Protein AF-A0A6N4WAT4-F1 (afdb_monomer)

Secondary structure (DSSP, 8-state):
---------------------------------HHHHH----HHHHHHHHHHH-HHHHHHHHT-HHHHHHHHHHHHS-HHHHHHHHHHHHHH-HHHHHHHHHHHTSHHHHHHHHHHHHHHHHGGG-

Radius of gyration: 20.4 Å; Cα contacts (8 Å, |Δi|>4): 75; chains: 1; bounding box: 34×32×77 Å

Organism: NCBI:txid1431246

Mean predicted aligned error: 11.69 Å

InterPro domains:
  IPR032407 Haemophore, haem-binding [TIGR04529] (41-126)

Foldseek 3Di:
DDDDDDDDDDDPDDCPDDDDPPPPDPDLDQQDCVLVLPFLFALVLLLVLCCVLPVPVSVVCVVPVVSSVVSNVLNVDDSVVNVVVVVVVCVVCVVVVVVRSVCSPDPVNVSVSVSSVSSSVCSVVD

Sequence (126 aa):
MPRRTTMTAGITLIALGFCSATQPGIASAQPDLSPLINTTCSYQQVIAALNVQAPDLAAELSQYPPAQAKLQRFLASPIQTRQQMVQQALTTHPQWQNTIDQKAGTPEGQQAQAVLLAVAKTCGSY

Solvent-accessible surface area (backbone atoms only — not comparable to full-atom values): 7566 Å² total; per-residue (Å²): 138,86,86,85,79,88,79,90,78,89,74,92,68,83,78,73,85,74,78,80,81,75,72,77,70,90,63,88,50,70,73,80,55,60,51,71,45,68,46,86,48,51,54,68,19,42,51,56,28,30,46,71,70,39,45,68,59,40,52,55,46,67,76,33,62,72,56,48,54,50,50,42,54,45,54,72,40,57,54,72,55,30,51,49,52,51,54,48,49,45,67,76,36,55,68,53,51,56,53,43,61,67,28,36,77,34,73,68,35,49,48,52,46,50,41,47,50,48,24,51,70,46,10,83,82,96

pLDDT: mean 79.23, std 17.09, range [40.31, 96.56]

Nearest PDB structures (foldseek):
  5t3t-assembly1_A  TM=4.516E-01  e=8.403E+00  Ebola virus - Mayinga, Zaire, 1976

Structure (mmCIF, N/CA/C/O backbone):
data_AF-A0A6N4WAT4-F1
#
_entry.id   AF-A0A6N4WAT4-F1
#
loop_
_atom_site.group_PDB
_atom_site.id
_atom_site.type_symbol
_atom_site.label_atom_id
_atom_site.label_alt_id
_atom_site.label_comp_id
_atom_site.label_asym_id
_atom_site.label_entity_id
_atom_site.label_seq_id
_atom_site.pdbx_PDB_ins_code
_atom_site.Cartn_x
_atom_site.Cartn_y
_atom_site.Cartn_z
_atom_site.occupancy
_atom_site.B_iso_or_equiv
_atom_site.auth_seq_id
_atom_site.auth_comp_id
_atom_site.auth_asym_id
_atom_site.auth_atom_id
_atom_site.pdbx_PDB_model_num
ATOM 1 N N . MET A 1 1 ? -11.332 15.244 -64.459 1.00 42.28 1 MET A N 1
ATOM 2 C CA . MET A 1 1 ? -12.189 14.049 -64.279 1.00 42.28 1 MET A CA 1
ATOM 3 C C . MET A 1 1 ? -12.085 13.580 -62.828 1.00 42.28 1 MET A C 1
ATOM 5 O O . MET A 1 1 ? -11.018 13.107 -62.460 1.00 42.28 1 MET A O 1
ATOM 9 N N . PRO A 1 2 ? -13.113 13.757 -61.980 1.00 44.28 2 PRO A N 1
ATOM 10 C CA . PRO A 1 2 ? -13.094 13.275 -60.600 1.00 44.28 2 PRO A CA 1
ATOM 11 C C . PRO A 1 2 ? -13.670 11.852 -60.521 1.00 44.28 2 PRO A C 1
ATOM 13 O O . PRO A 1 2 ? -14.800 11.621 -60.948 1.00 44.28 2 PRO A O 1
ATOM 16 N N . ARG A 1 3 ? -12.926 10.895 -59.955 1.00 55.56 3 ARG A N 1
ATOM 17 C CA . ARG A 1 3 ? -13.464 9.568 -59.624 1.00 55.56 3 ARG A CA 1
ATOM 18 C C . ARG A 1 3 ? -13.860 9.561 -58.150 1.00 55.56 3 ARG A C 1
ATOM 20 O O . ARG A 1 3 ? -13.022 9.456 -57.262 1.00 55.56 3 ARG A O 1
ATOM 27 N N . ARG A 1 4 ? -15.158 9.753 -57.919 1.00 61.16 4 ARG A N 1
ATOM 28 C CA . ARG A 1 4 ? -15.818 9.535 -56.631 1.00 61.16 4 ARG A CA 1
ATOM 29 C C . ARG A 1 4 ? -15.864 8.032 -56.375 1.00 61.16 4 ARG A C 1
ATOM 31 O O . ARG A 1 4 ? -16.414 7.305 -57.197 1.00 61.16 4 ARG A O 1
ATOM 38 N N . THR A 1 5 ? -15.354 7.593 -55.233 1.00 59.16 5 THR A N 1
ATOM 39 C CA . THR A 1 5 ? -15.674 6.265 -54.702 1.00 59.16 5 THR A CA 1
ATOM 40 C C . THR A 1 5 ? -15.961 6.414 -53.218 1.00 59.16 5 THR A C 1
ATOM 42 O O . THR A 1 5 ? -15.066 6.469 -52.384 1.00 59.16 5 THR A O 1
ATOM 45 N N . THR A 1 6 ? -17.243 6.579 -52.919 1.00 56.28 6 THR A N 1
ATOM 46 C CA . THR A 1 6 ? -17.849 6.376 -51.606 1.00 56.28 6 THR A CA 1
ATOM 47 C C . THR A 1 6 ? -17.801 4.894 -51.268 1.00 56.28 6 THR A C 1
ATOM 49 O O . THR A 1 6 ? -18.353 4.088 -52.015 1.00 56.28 6 THR A O 1
ATOM 52 N N . MET A 1 7 ? -17.207 4.542 -50.130 1.00 53.31 7 MET A N 1
ATOM 53 C CA . MET A 1 7 ? -17.516 3.285 -49.456 1.00 53.31 7 MET A CA 1
ATOM 54 C C . MET A 1 7 ? -17.725 3.575 -47.973 1.00 53.31 7 MET A C 1
ATOM 56 O O . MET A 1 7 ? -16.800 3.786 -47.196 1.00 53.31 7 MET A O 1
ATOM 60 N N . THR A 1 8 ? -19.001 3.684 -47.639 1.00 51.47 8 THR A N 1
ATOM 61 C CA . THR A 1 8 ? -19.576 3.770 -46.306 1.00 51.47 8 THR A CA 1
ATOM 62 C C . THR A 1 8 ? -19.321 2.445 -45.587 1.00 51.47 8 THR A C 1
ATOM 64 O O . THR A 1 8 ? -19.853 1.416 -45.995 1.00 51.47 8 THR A O 1
ATOM 67 N N . ALA A 1 9 ? -18.532 2.465 -44.515 1.00 49.44 9 ALA A N 1
ATOM 68 C CA . ALA A 1 9 ? -18.481 1.386 -43.536 1.00 49.44 9 ALA A CA 1
ATOM 69 C C . ALA A 1 9 ? -19.089 1.921 -42.239 1.00 49.44 9 ALA A C 1
ATOM 71 O O . ALA A 1 9 ? -18.503 2.755 -41.551 1.00 49.44 9 ALA A O 1
ATOM 72 N N . GLY A 1 10 ? -20.319 1.490 -41.966 1.00 53.09 10 GLY A N 1
ATOM 73 C CA . GLY A 1 10 ? -20.981 1.730 -40.697 1.00 53.09 10 GLY A CA 1
ATOM 74 C C . GLY A 1 10 ? -20.309 0.914 -39.603 1.00 53.09 10 GLY A C 1
ATOM 75 O O . GLY A 1 10 ? -20.211 -0.304 -39.711 1.00 53.09 10 GLY A O 1
ATOM 76 N N . ILE A 1 11 ? -19.882 1.596 -38.546 1.00 54.91 11 ILE A N 1
ATOM 77 C CA . ILE A 1 11 ? -19.650 1.006 -37.233 1.00 54.91 11 ILE A CA 1
ATOM 78 C C . ILE A 1 11 ? -20.243 1.989 -36.226 1.00 54.91 11 ILE A C 1
ATOM 80 O O . ILE A 1 11 ? -19.644 3.001 -35.869 1.00 54.91 11 ILE A O 1
ATOM 84 N N . THR A 1 12 ? -21.467 1.701 -35.798 1.00 53.19 12 THR A N 1
ATOM 85 C CA . THR A 1 12 ? -22.078 2.272 -34.601 1.00 53.19 12 THR A CA 1
ATOM 86 C C . THR A 1 12 ? -21.342 1.688 -33.397 1.00 53.19 12 THR A C 1
ATOM 88 O O . THR A 1 12 ? -21.738 0.666 -32.844 1.00 53.19 12 THR A O 1
ATOM 91 N N . LEU A 1 13 ? -20.232 2.313 -33.005 1.00 52.56 13 LEU A N 1
ATOM 92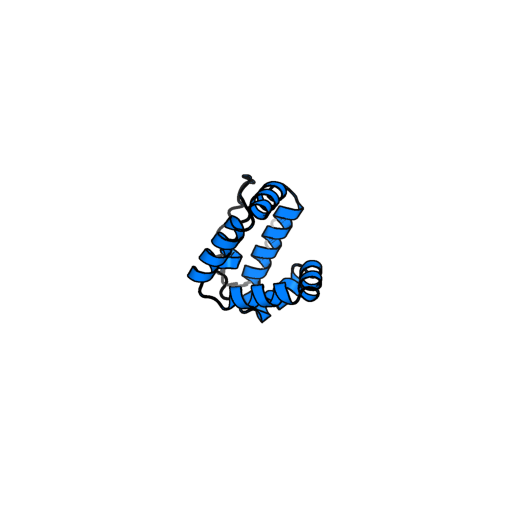 C CA . LEU A 1 13 ? -19.683 2.134 -31.668 1.00 52.56 13 LEU A CA 1
ATOM 93 C C . LEU A 1 13 ? -20.256 3.236 -30.791 1.00 52.56 13 LEU A C 1
ATOM 95 O O . LEU A 1 13 ? -20.053 4.426 -31.022 1.00 52.56 13 LEU A O 1
ATOM 99 N N . ILE A 1 14 ? -21.024 2.794 -29.805 1.00 53.31 14 ILE A N 1
ATOM 100 C CA . ILE A 1 14 ? -21.527 3.578 -28.689 1.00 53.31 14 ILE A CA 1
ATOM 101 C C . ILE A 1 14 ? -20.317 4.284 -28.062 1.00 53.31 14 ILE A C 1
ATOM 103 O O . ILE A 1 14 ? -19.513 3.660 -27.373 1.00 53.31 14 ILE A O 1
ATOM 107 N N . ALA A 1 15 ? -20.166 5.579 -28.335 1.00 47.97 15 ALA A N 1
ATOM 108 C CA . ALA A 1 15 ? -19.198 6.429 -27.662 1.00 47.97 15 ALA A CA 1
ATOM 109 C C . ALA A 1 15 ? -19.707 6.681 -26.237 1.00 47.97 15 ALA A C 1
ATOM 111 O O . ALA A 1 15 ? -20.331 7.699 -25.946 1.00 47.97 15 ALA A O 1
ATOM 112 N N . LEU A 1 16 ? -19.493 5.705 -25.352 1.00 49.81 16 LEU A N 1
ATOM 113 C CA . LEU A 1 16 ? -19.542 5.940 -23.916 1.00 49.81 16 LEU A CA 1
ATOM 114 C C . LEU A 1 16 ? -18.474 6.985 -23.610 1.00 49.81 16 LEU A C 1
ATOM 116 O O . LEU A 1 16 ? -17.287 6.774 -23.866 1.00 49.81 16 LEU A O 1
ATOM 120 N N . GLY A 1 17 ? -18.934 8.136 -23.125 1.00 54.31 17 GLY A N 1
ATOM 121 C CA . GLY A 1 17 ? -18.080 9.244 -22.753 1.00 54.31 17 GLY A CA 1
ATOM 122 C C . GLY A 1 17 ? -16.971 8.777 -21.822 1.00 54.31 17 GLY A C 1
ATOM 123 O O . GLY A 1 17 ? -17.220 8.136 -20.804 1.00 54.31 17 GLY A O 1
ATOM 124 N N . PHE A 1 18 ? -15.746 9.146 -22.159 1.00 49.31 18 PHE A N 1
ATOM 125 C CA . PHE A 1 18 ? -14.715 9.299 -21.157 1.00 49.31 18 PHE A CA 1
ATOM 126 C C . PHE A 1 18 ? -14.225 10.731 -21.239 1.00 49.31 18 PHE A C 1
ATOM 128 O O . PHE A 1 18 ? -13.659 11.163 -22.243 1.00 49.31 18 PHE A O 1
ATOM 135 N N . CYS A 1 19 ? -14.558 11.461 -20.175 1.00 48.44 19 CYS A N 1
ATOM 136 C CA . CYS A 1 19 ? -14.065 12.783 -19.859 1.00 48.44 19 CYS A CA 1
ATOM 137 C C . CYS A 1 19 ? -12.593 12.911 -20.236 1.00 48.44 19 CYS A C 1
ATOM 139 O O . CYS A 1 19 ? -11.780 12.047 -19.907 1.00 48.44 19 CYS A O 1
ATOM 141 N N . SER A 1 20 ? -12.299 14.027 -20.898 1.00 45.38 20 SER A N 1
ATOM 142 C CA . SER A 1 20 ? -11.027 14.738 -20.867 1.00 45.38 20 SER A CA 1
ATOM 143 C C . SER A 1 20 ? -10.072 14.193 -19.808 1.00 45.38 20 SER A C 1
ATOM 145 O O . SER A 1 20 ? -10.252 14.442 -18.614 1.00 45.38 20 SER A O 1
ATOM 147 N N . ALA A 1 21 ? -9.043 13.478 -20.263 1.00 49.34 21 ALA A N 1
ATOM 148 C CA . ALA A 1 21 ? -7.821 13.327 -19.501 1.00 49.34 21 ALA A CA 1
ATOM 149 C C . ALA A 1 21 ? -7.238 14.735 -19.337 1.00 49.34 21 ALA A C 1
ATOM 151 O O . ALA A 1 21 ? -6.495 15.232 -20.179 1.00 49.34 21 ALA A O 1
ATOM 152 N N . THR A 1 22 ? -7.652 15.425 -18.278 1.00 46.06 22 THR A N 1
ATOM 153 C CA . THR A 1 22 ? -6.887 16.531 -17.728 1.00 46.06 22 THR A CA 1
ATOM 154 C C . THR A 1 22 ? -5.570 15.924 -17.290 1.00 46.06 22 THR A C 1
ATOM 156 O O . THR A 1 22 ? -5.494 15.301 -16.235 1.00 46.06 22 THR A O 1
ATOM 159 N N . GLN A 1 23 ? -4.561 16.037 -18.148 1.00 43.09 23 GLN A N 1
ATOM 160 C CA . GLN A 1 23 ? -3.172 15.846 -17.775 1.00 43.09 23 GLN A CA 1
ATOM 161 C C . GLN A 1 23 ? -2.927 16.794 -16.591 1.00 43.09 23 GLN A C 1
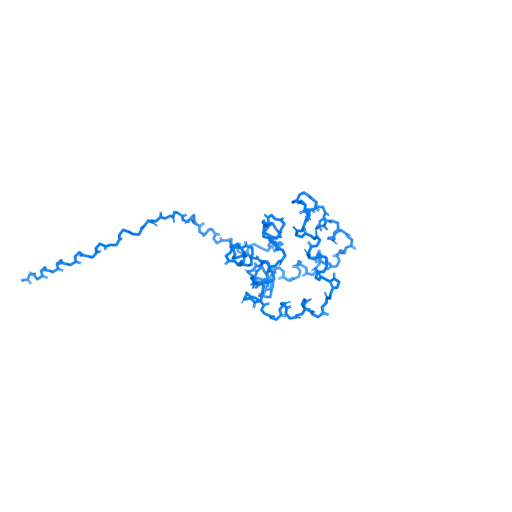ATOM 163 O O . GLN A 1 23 ? -3.016 18.011 -16.792 1.00 43.09 23 GLN A O 1
ATOM 168 N N . PRO A 1 24 ? -2.687 16.318 -15.357 1.00 46.47 24 PRO A N 1
ATOM 169 C CA . PRO A 1 24 ? -2.188 17.221 -14.344 1.00 46.47 24 PRO A CA 1
ATOM 170 C C . PRO A 1 24 ? -0.819 17.676 -14.848 1.00 46.47 24 PRO A C 1
ATOM 172 O O . PRO A 1 24 ? 0.085 16.867 -15.067 1.00 46.47 24 PRO A O 1
ATOM 175 N N . GLY A 1 25 ? -0.695 18.977 -15.117 1.00 40.31 25 GLY A N 1
ATOM 176 C CA . GLY A 1 25 ? 0.613 19.600 -15.225 1.00 40.31 25 GLY A CA 1
ATOM 177 C C . GLY A 1 25 ? 1.413 19.193 -13.993 1.00 40.31 25 GLY A C 1
ATOM 178 O O . GLY A 1 25 ? 0.859 19.128 -12.896 1.00 40.31 25 GLY A O 1
ATOM 179 N N . ILE A 1 26 ? 2.682 18.859 -14.199 1.00 42.72 26 ILE A N 1
ATOM 180 C CA . ILE A 1 26 ? 3.642 18.472 -13.164 1.00 42.72 26 ILE A CA 1
ATOM 181 C C . ILE A 1 26 ? 3.870 19.621 -12.164 1.00 42.72 26 ILE A C 1
ATOM 183 O O . ILE A 1 26 ? 4.907 20.270 -12.145 1.00 42.72 26 ILE A O 1
ATOM 187 N N . ALA A 1 27 ? 2.877 19.921 -11.338 1.00 46.56 27 ALA A N 1
ATOM 188 C CA . ALA A 1 27 ? 3.109 20.533 -10.049 1.00 46.56 27 ALA A CA 1
ATOM 189 C C . ALA A 1 27 ? 3.617 19.410 -9.147 1.00 46.56 27 ALA A C 1
ATOM 191 O O . ALA A 1 27 ? 3.049 18.320 -9.165 1.00 46.56 27 ALA A O 1
ATOM 192 N N . SER A 1 28 ? 4.690 19.655 -8.399 1.00 45.09 28 SER A N 1
ATOM 193 C CA . SER A 1 28 ? 5.206 18.759 -7.363 1.00 45.09 28 SER A CA 1
ATOM 194 C C . SER A 1 28 ? 4.126 18.511 -6.305 1.00 45.09 28 SER A C 1
ATOM 196 O O . SER A 1 28 ? 4.089 19.167 -5.270 1.00 45.09 28 SER A O 1
ATOM 198 N N . ALA A 1 29 ? 3.180 17.630 -6.602 1.00 53.56 29 ALA A N 1
ATOM 199 C CA . ALA A 1 29 ? 2.088 17.262 -5.730 1.00 53.56 29 ALA A CA 1
ATOM 200 C C . ALA A 1 29 ? 2.452 15.928 -5.094 1.00 53.56 29 ALA A C 1
ATOM 202 O O . ALA A 1 29 ? 2.884 14.998 -5.783 1.00 53.56 29 ALA A O 1
ATOM 203 N N . GLN A 1 30 ? 2.294 15.844 -3.774 1.00 61.38 30 GLN A N 1
ATOM 204 C CA . GLN A 1 30 ? 2.351 14.569 -3.076 1.00 61.38 30 GLN A CA 1
ATOM 205 C C . GLN A 1 30 ? 1.530 13.510 -3.840 1.00 61.38 30 GLN A C 1
ATOM 207 O O . GLN A 1 30 ? 0.464 13.836 -4.369 1.00 61.38 30 GLN A O 1
ATOM 212 N N . PRO A 1 31 ? 2.008 12.255 -3.901 1.00 67.25 31 PRO A N 1
ATOM 213 C CA . PRO A 1 31 ? 1.302 11.152 -4.522 1.00 67.25 31 PRO A CA 1
ATOM 214 C C . PRO A 1 31 ? -0.129 11.093 -4.016 1.00 67.25 31 PRO A C 1
ATOM 216 O O . PRO A 1 31 ? -0.377 11.006 -2.811 1.00 67.25 31 PRO A O 1
ATOM 219 N N . ASP A 1 32 ? -1.064 11.132 -4.961 1.00 77.88 32 ASP A N 1
ATOM 220 C CA . ASP A 1 32 ? -2.474 11.018 -4.648 1.00 77.88 32 ASP A CA 1
ATOM 221 C C . ASP A 1 32 ? -2.782 9.585 -4.199 1.00 77.88 32 ASP A C 1
ATOM 223 O O . ASP A 1 32 ? -2.774 8.636 -4.984 1.00 77.88 32 ASP A O 1
ATOM 227 N N . LEU A 1 33 ? -3.035 9.424 -2.899 1.00 81.75 33 LEU A N 1
ATOM 228 C CA . LEU A 1 33 ? -3.431 8.147 -2.298 1.00 81.75 33 LEU A CA 1
ATOM 229 C 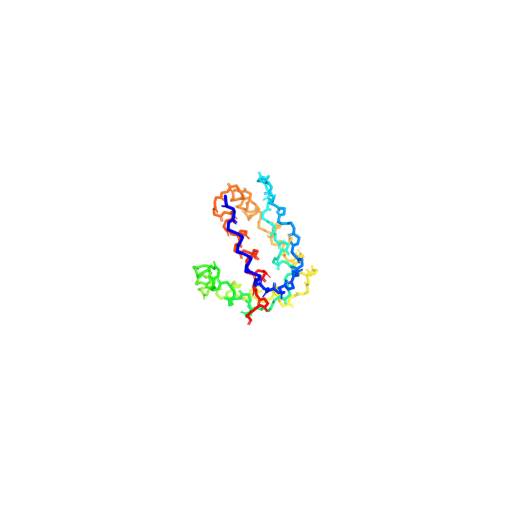C . LEU A 1 33 ? -4.948 7.931 -2.349 1.00 81.75 33 LEU A C 1
ATOM 231 O O . LEU A 1 33 ? -5.433 6.855 -1.990 1.00 81.75 33 LEU A O 1
ATOM 235 N N . SER A 1 34 ? -5.709 8.928 -2.803 1.00 85.88 34 SER A N 1
ATOM 236 C CA . SER A 1 34 ? -7.157 8.850 -2.966 1.00 85.88 34 SER A CA 1
ATOM 237 C C . SER A 1 34 ? -7.641 7.619 -3.757 1.00 85.88 34 SER A C 1
ATOM 239 O O . SER A 1 34 ? -8.577 6.972 -3.275 1.00 85.88 34 SER A O 1
ATOM 241 N N . PRO A 1 35 ? -7.020 7.192 -4.881 1.00 85.94 35 PRO A N 1
ATOM 242 C CA . PRO A 1 35 ? -7.404 5.961 -5.583 1.00 85.94 35 PRO A CA 1
ATOM 243 C C . PRO A 1 35 ? -7.270 4.699 -4.722 1.00 85.94 35 PRO A C 1
ATOM 245 O O . PRO A 1 35 ? -8.116 3.810 -4.803 1.00 85.94 35 PRO A O 1
ATOM 248 N N . LEU A 1 36 ? -6.252 4.621 -3.858 1.00 84.50 36 LEU A N 1
ATOM 249 C CA . LEU A 1 36 ? -6.067 3.492 -2.942 1.00 84.50 36 LEU A CA 1
ATOM 250 C C . LEU A 1 36 ? -7.089 3.515 -1.804 1.00 84.50 36 LEU A C 1
ATOM 252 O O . LEU A 1 36 ? -7.621 2.481 -1.411 1.00 84.50 36 LEU A O 1
ATOM 256 N N . ILE A 1 37 ? -7.363 4.698 -1.259 1.00 89.81 37 ILE A N 1
ATOM 257 C CA . ILE A 1 37 ? -8.292 4.874 -0.142 1.00 89.81 37 ILE A CA 1
ATOM 258 C C . ILE A 1 37 ? -9.727 4.555 -0.580 1.00 89.81 37 ILE A C 1
ATOM 260 O O . ILE A 1 37 ? -10.430 3.819 0.116 1.00 89.81 37 ILE A O 1
ATOM 264 N N . ASN A 1 38 ? -10.143 5.072 -1.737 1.00 90.88 38 ASN A N 1
ATOM 265 C CA . ASN A 1 38 ? -11.522 5.001 -2.224 1.00 90.88 38 ASN A CA 1
ATOM 266 C C . ASN A 1 38 ? -11.821 3.764 -3.083 1.00 90.88 38 ASN A C 1
ATOM 268 O O . ASN A 1 38 ? -12.954 3.604 -3.532 1.00 90.88 38 ASN A O 1
ATOM 272 N N . THR A 1 39 ? -10.847 2.879 -3.320 1.00 89.25 39 THR A N 1
ATOM 273 C CA . THR A 1 39 ? -11.093 1.667 -4.114 1.00 89.25 39 THR A CA 1
ATOM 274 C C . THR A 1 39 ? -12.140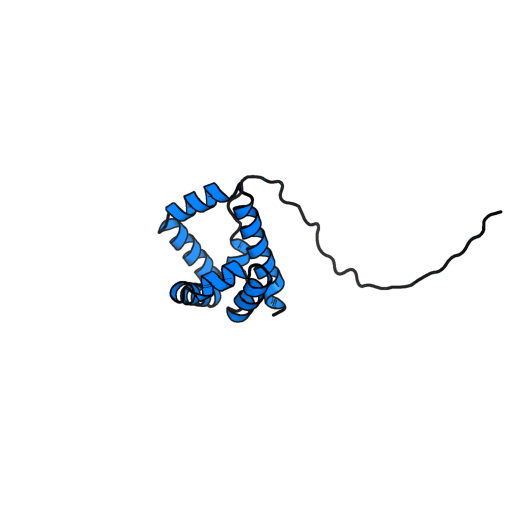 0.761 -3.460 1.00 89.25 39 THR A C 1
ATOM 276 O O . THR A 1 39 ? -12.115 0.512 -2.252 1.00 89.25 39 THR A O 1
ATOM 279 N N . THR A 1 40 ? -13.052 0.215 -4.258 1.00 89.94 40 THR A N 1
ATOM 280 C CA . THR A 1 40 ? -14.013 -0.806 -3.814 1.00 89.94 40 THR A CA 1
ATOM 281 C C . THR A 1 40 ? -13.504 -2.227 -4.049 1.00 89.94 40 THR A C 1
ATOM 283 O O . THR A 1 40 ? -14.216 -3.186 -3.766 1.00 89.94 40 THR A O 1
ATOM 286 N N . CYS A 1 41 ? -12.290 -2.376 -4.581 1.00 91.00 41 CYS A N 1
ATOM 287 C CA . CYS A 1 41 ? -11.732 -3.674 -4.923 1.00 91.00 41 CYS A CA 1
ATOM 288 C C . CYS A 1 41 ? -11.375 -4.494 -3.682 1.00 91.00 41 CYS A C 1
ATOM 290 O O . CYS A 1 41 ? -10.883 -3.975 -2.676 1.00 91.00 41 CYS A O 1
ATOM 292 N N . SER A 1 42 ? -11.598 -5.804 -3.780 1.00 92.25 42 SER A N 1
ATOM 293 C CA . SER A 1 42 ? -11.171 -6.760 -2.763 1.00 92.25 42 SER A CA 1
ATOM 294 C C . SER A 1 42 ? -9.653 -6.959 -2.782 1.00 92.25 42 SER A C 1
ATOM 296 O O . SER A 1 42 ? -8.969 -6.639 -3.755 1.00 92.25 42 SER A O 1
ATOM 298 N N . TYR A 1 43 ? -9.114 -7.549 -1.714 1.00 92.94 43 TYR A N 1
ATOM 299 C CA . TYR A 1 43 ? -7.691 -7.883 -1.642 1.00 92.94 43 TYR A CA 1
ATOM 300 C C . TYR A 1 43 ? -7.225 -8.749 -2.826 1.00 92.94 43 TYR A C 1
ATOM 302 O O . TYR A 1 43 ? -6.204 -8.444 -3.432 1.00 92.94 43 TYR A O 1
ATOM 310 N N . GLN A 1 44 ? -7.996 -9.774 -3.204 1.00 92.88 44 GLN A N 1
ATOM 311 C CA . GLN A 1 44 ? -7.654 -10.666 -4.321 1.00 92.88 44 GLN A CA 1
ATOM 312 C C . GLN A 1 44 ? -7.567 -9.905 -5.650 1.00 92.88 44 GLN A C 1
ATOM 314 O O . GLN A 1 44 ? -6.599 -10.058 -6.388 1.00 92.88 44 GLN A O 1
ATOM 319 N N . GLN A 1 45 ? -8.526 -9.015 -5.903 1.00 93.88 45 GLN A N 1
ATOM 320 C CA . GLN A 1 45 ? -8.567 -8.172 -7.100 1.00 93.88 45 GLN A CA 1
ATOM 321 C C . GLN A 1 45 ? -7.391 -7.200 -7.178 1.00 93.88 45 GLN A C 1
ATOM 323 O O . GLN A 1 45 ? -6.791 -7.017 -8.236 1.00 93.88 45 GLN A O 1
ATOM 328 N N . VAL A 1 46 ? -7.036 -6.590 -6.045 1.00 92.81 46 VAL A N 1
ATOM 329 C CA . VAL A 1 46 ? -5.876 -5.699 -5.958 1.00 92.81 46 VAL A CA 1
ATOM 330 C C . VAL A 1 46 ? -4.585 -6.466 -6.214 1.00 92.81 46 VAL A C 1
ATOM 332 O O . VAL A 1 46 ? -3.753 -5.985 -6.974 1.00 92.81 46 VAL A O 1
ATOM 335 N N . ILE A 1 47 ? -4.415 -7.659 -5.639 1.00 94.00 47 ILE A N 1
ATOM 336 C CA . ILE A 1 47 ? -3.220 -8.478 -5.871 1.00 94.00 47 ILE A CA 1
ATOM 337 C C . ILE A 1 47 ? -3.154 -8.966 -7.320 1.00 94.00 47 ILE A C 1
ATOM 339 O O . ILE A 1 47 ? -2.084 -8.900 -7.918 1.00 94.00 47 ILE A O 1
ATOM 343 N N . ALA A 1 48 ? -4.265 -9.405 -7.913 1.00 94.06 48 ALA A N 1
ATOM 344 C CA . ALA A 1 48 ? -4.307 -9.810 -9.317 1.00 94.06 48 ALA A CA 1
ATOM 345 C C . ALA A 1 48 ? -3.900 -8.654 -10.245 1.00 94.06 48 ALA A C 1
ATOM 347 O O . ALA A 1 48 ? -2.998 -8.808 -11.067 1.00 94.06 48 ALA A O 1
ATOM 348 N N . ALA A 1 49 ? -4.479 -7.468 -10.043 1.00 92.88 49 ALA A N 1
ATOM 349 C CA . ALA A 1 49 ? -4.096 -6.277 -10.789 1.00 92.88 49 ALA A CA 1
ATOM 350 C C . ALA A 1 49 ? -2.634 -5.877 -10.530 1.00 92.88 49 ALA A C 1
ATOM 352 O O . ALA A 1 49 ? -1.921 -5.538 -11.470 1.00 92.88 49 ALA A O 1
ATOM 353 N N . LEU A 1 50 ? -2.155 -5.953 -9.285 1.00 92.38 50 LEU A N 1
ATOM 354 C CA . LEU A 1 50 ? -0.771 -5.623 -8.938 1.00 92.38 50 LEU A CA 1
ATOM 355 C C . LEU A 1 50 ? 0.229 -6.562 -9.623 1.00 92.38 50 LEU A C 1
ATOM 357 O O . LEU A 1 50 ? 1.224 -6.080 -10.148 1.00 92.38 50 LEU A O 1
ATOM 361 N N . ASN A 1 51 ? -0.055 -7.867 -9.697 1.00 94.00 51 ASN A N 1
ATOM 362 C CA . ASN A 1 51 ? 0.785 -8.831 -10.420 1.00 94.00 51 ASN A CA 1
ATOM 363 C C . ASN A 1 51 ? 0.917 -8.501 -11.916 1.00 94.00 51 ASN A C 1
ATOM 365 O O . ASN A 1 51 ? 1.933 -8.826 -12.519 1.00 94.00 51 ASN A O 1
ATOM 369 N N . VAL A 1 52 ? -0.087 -7.850 -12.513 1.00 93.62 52 VAL A N 1
ATOM 370 C CA . VAL A 1 52 ? -0.054 -7.433 -13.923 1.00 93.62 52 VAL A CA 1
ATOM 371 C C . VAL A 1 52 ? 0.644 -6.084 -14.099 1.00 93.62 52 VAL A C 1
ATOM 373 O O . VAL A 1 52 ? 1.464 -5.932 -14.998 1.00 93.62 52 VAL A O 1
ATOM 376 N N . GLN A 1 53 ? 0.314 -5.094 -13.265 1.00 91.38 53 GLN A N 1
ATOM 377 C CA . GLN A 1 53 ? 0.803 -3.719 -13.429 1.00 91.38 53 GLN A CA 1
ATOM 378 C C . GLN A 1 53 ? 2.220 -3.514 -12.872 1.00 91.38 53 GLN A C 1
ATOM 380 O O . GLN A 1 53 ? 2.959 -2.671 -13.374 1.00 91.38 53 GLN A O 1
ATOM 385 N N . ALA A 1 54 ? 2.587 -4.249 -11.820 1.00 92.19 54 ALA A N 1
ATOM 386 C CA . ALA A 1 54 ? 3.877 -4.149 -11.143 1.00 92.19 54 ALA A CA 1
ATOM 387 C C . ALA A 1 54 ? 4.289 -5.512 -10.541 1.00 92.19 54 ALA A C 1
ATOM 389 O O . ALA A 1 54 ? 4.226 -5.695 -9.319 1.00 92.19 54 ALA A O 1
ATOM 390 N N . PRO A 1 55 ? 4.705 -6.478 -11.384 1.00 92.75 55 PRO A N 1
ATOM 391 C CA . PRO A 1 55 ? 5.047 -7.833 -10.946 1.00 92.75 55 PRO A CA 1
ATOM 392 C C . PRO A 1 55 ? 6.180 -7.864 -9.914 1.00 92.75 55 PRO A C 1
ATOM 394 O O . PRO A 1 55 ? 6.106 -8.643 -8.967 1.00 92.75 55 PRO A O 1
ATOM 397 N N . ASP A 1 56 ? 7.182 -6.987 -10.032 1.00 92.25 56 ASP A N 1
ATOM 398 C CA . ASP A 1 56 ? 8.267 -6.884 -9.049 1.00 92.25 56 ASP A CA 1
ATOM 399 C C . ASP A 1 56 ? 7.745 -6.480 -7.659 1.00 92.25 56 ASP A C 1
ATOM 401 O O . ASP A 1 56 ? 8.056 -7.135 -6.667 1.00 92.25 56 ASP A O 1
ATOM 405 N N . LEU A 1 57 ? 6.853 -5.483 -7.580 1.00 89.00 57 LEU A N 1
ATOM 406 C CA . LEU A 1 57 ? 6.214 -5.081 -6.317 1.00 89.00 57 LEU A CA 1
ATOM 407 C C . LEU A 1 57 ? 5.321 -6.187 -5.750 1.00 89.00 57 LEU A C 1
ATOM 409 O O . LEU A 1 57 ? 5.245 -6.361 -4.533 1.00 89.00 57 LEU A O 1
ATOM 413 N N . ALA A 1 58 ? 4.619 -6.925 -6.612 1.00 91.56 58 ALA A N 1
ATOM 414 C CA . ALA A 1 58 ? 3.822 -8.067 -6.184 1.00 91.56 58 ALA A CA 1
ATOM 415 C C . ALA A 1 58 ? 4.714 -9.171 -5.592 1.00 91.56 58 ALA A C 1
ATOM 417 O O . ALA A 1 58 ? 4.367 -9.743 -4.554 1.00 91.56 58 ALA A O 1
ATOM 418 N N . ALA A 1 59 ? 5.878 -9.423 -6.198 1.00 93.94 59 ALA A N 1
ATOM 419 C CA . ALA A 1 59 ? 6.869 -10.361 -5.692 1.00 93.94 59 ALA A CA 1
ATOM 420 C C . ALA A 1 59 ? 7.450 -9.897 -4.346 1.00 93.94 59 ALA A C 1
ATOM 422 O O . ALA A 1 59 ? 7.447 -10.676 -3.393 1.00 93.94 59 ALA A O 1
ATOM 423 N N . GLU A 1 60 ? 7.851 -8.632 -4.209 1.00 92.25 60 GLU A N 1
ATOM 424 C CA . GLU A 1 60 ? 8.322 -8.078 -2.931 1.00 92.25 60 GLU A CA 1
ATOM 425 C C . GLU A 1 60 ? 7.250 -8.174 -1.836 1.00 92.25 60 GLU A C 1
ATOM 427 O O . GLU A 1 60 ? 7.511 -8.641 -0.726 1.00 92.25 60 GLU A O 1
ATOM 432 N N . LEU A 1 61 ? 6.005 -7.809 -2.156 1.00 91.19 61 LEU A N 1
ATOM 433 C CA . LEU A 1 61 ? 4.883 -7.929 -1.229 1.00 91.19 61 LEU A CA 1
ATOM 434 C C . LEU A 1 61 ? 4.634 -9.391 -0.829 1.00 91.19 61 LEU A C 1
ATOM 436 O O . LEU A 1 61 ? 4.297 -9.659 0.324 1.00 91.19 61 LEU A O 1
ATOM 440 N N . SER A 1 62 ? 4.818 -10.338 -1.756 1.00 92.44 62 SER A N 1
ATOM 441 C CA . SER A 1 62 ? 4.693 -11.775 -1.484 1.00 92.44 62 SER A CA 1
ATOM 442 C C . SER A 1 62 ? 5.717 -12.300 -0.481 1.00 92.44 62 SER A C 1
ATOM 444 O O . SER A 1 62 ? 5.415 -13.213 0.286 1.00 92.44 62 SER A O 1
ATOM 446 N N . GLN A 1 63 ? 6.889 -11.668 -0.416 1.00 96.56 63 GLN A N 1
ATOM 447 C CA . GLN A 1 63 ? 7.945 -12.004 0.535 1.00 96.56 63 GLN A CA 1
ATOM 448 C C . GLN A 1 63 ? 7.716 -11.395 1.926 1.00 96.56 63 GLN A C 1
ATOM 450 O O . GLN A 1 63 ? 8.432 -11.736 2.868 1.00 96.56 63 GLN A O 1
ATOM 455 N N . TYR A 1 64 ? 6.709 -10.527 2.090 1.00 95.25 64 TYR A N 1
ATOM 456 C CA . TYR A 1 64 ? 6.448 -9.805 3.336 1.00 95.25 64 TYR A CA 1
ATOM 457 C C . TYR A 1 64 ? 5.020 -10.058 3.874 1.00 95.25 64 TYR A C 1
ATOM 459 O O . TYR A 1 64 ? 4.147 -9.184 3.790 1.00 95.25 64 TYR A O 1
ATOM 467 N N . PRO A 1 65 ? 4.753 -11.221 4.511 1.00 93.81 65 PRO A N 1
ATOM 468 C CA . PRO A 1 65 ? 3.426 -11.575 5.035 1.00 93.81 65 PRO A CA 1
ATOM 469 C C . PRO A 1 65 ? 2.782 -10.524 5.961 1.00 93.81 65 PRO A C 1
ATOM 471 O O . PRO A 1 65 ? 1.577 -10.279 5.849 1.00 93.81 65 PRO A O 1
ATOM 474 N N . PRO A 1 66 ? 3.532 -9.820 6.838 1.00 94.50 66 PRO A N 1
ATOM 475 C CA . PRO A 1 66 ? 2.954 -8.743 7.640 1.00 94.50 66 PRO A CA 1
ATOM 476 C C . PRO A 1 66 ? 2.399 -7.586 6.796 1.00 94.50 66 PRO A C 1
ATOM 478 O O . PRO A 1 66 ? 1.407 -6.968 7.183 1.00 94.50 66 PRO A O 1
ATOM 481 N N . ALA A 1 67 ? 3.012 -7.278 5.647 1.00 90.38 67 ALA A N 1
ATOM 482 C CA . ALA A 1 67 ? 2.522 -6.237 4.744 1.00 90.38 67 ALA A CA 1
ATOM 483 C C . ALA A 1 67 ? 1.256 -6.688 4.006 1.00 90.38 67 ALA A C 1
ATOM 485 O O . ALA A 1 67 ? 0.310 -5.907 3.896 1.00 90.38 67 ALA A O 1
ATOM 486 N N . GLN A 1 68 ? 1.184 -7.956 3.593 1.00 93.62 68 GLN A N 1
ATOM 487 C CA . GLN A 1 68 ? -0.032 -8.536 3.016 1.00 93.62 68 GLN A CA 1
ATOM 488 C C . GLN A 1 68 ? -1.214 -8.462 3.983 1.00 93.62 68 GLN A C 1
ATOM 490 O O . GLN A 1 68 ? -2.284 -7.982 3.611 1.00 93.62 68 GLN A O 1
ATOM 495 N N . ALA A 1 69 ? -1.005 -8.854 5.243 1.00 94.06 69 ALA A N 1
ATOM 496 C CA . ALA A 1 69 ? -2.036 -8.777 6.271 1.00 94.06 69 ALA A CA 1
ATOM 497 C C . ALA A 1 69 ? -2.506 -7.330 6.497 1.00 94.06 69 ALA A C 1
ATOM 499 O O . ALA A 1 69 ? -3.709 -7.073 6.577 1.00 94.06 69 ALA A O 1
ATOM 500 N N . LYS A 1 70 ? -1.578 -6.362 6.542 1.00 92.62 70 LYS A N 1
ATOM 501 C CA . LYS A 1 70 ? -1.921 -4.934 6.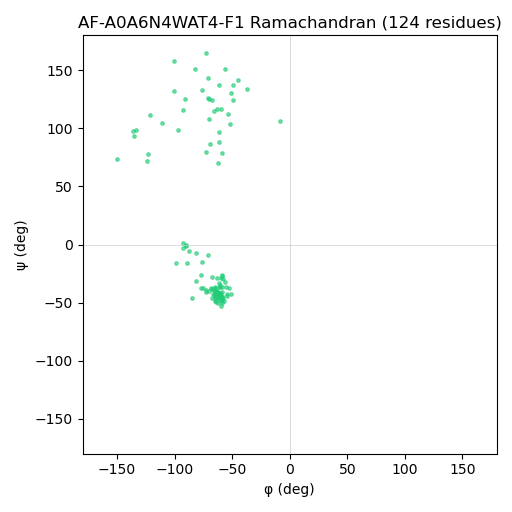640 1.00 92.62 70 LYS A CA 1
ATOM 502 C C . LYS A 1 70 ? -2.741 -4.460 5.441 1.00 92.62 70 LYS A C 1
ATOM 504 O O . LYS A 1 70 ? -3.757 -3.801 5.649 1.00 92.62 70 LYS A O 1
ATOM 509 N N . LEU A 1 71 ? -2.347 -4.818 4.218 1.00 92.06 71 LEU A N 1
ATOM 510 C CA . LEU A 1 71 ? -3.075 -4.451 3.001 1.00 92.06 71 LEU A CA 1
ATOM 511 C C . LEU A 1 71 ? -4.483 -5.059 2.985 1.00 92.06 71 LEU A C 1
ATOM 513 O O . LEU A 1 71 ? -5.454 -4.359 2.711 1.00 92.06 71 LEU A O 1
ATOM 517 N N . GLN A 1 72 ? -4.617 -6.335 3.344 1.00 94.44 72 GLN A N 1
ATOM 518 C CA . GLN A 1 72 ? -5.916 -6.995 3.441 1.00 94.44 72 GLN A CA 1
ATOM 519 C C . GLN A 1 72 ? -6.815 -6.314 4.481 1.00 94.44 72 GLN A C 1
ATOM 521 O O . GLN A 1 72 ? -7.982 -6.050 4.204 1.00 94.44 72 GLN A O 1
ATOM 526 N N . ARG A 1 73 ? -6.283 -5.985 5.665 1.00 94.75 73 ARG A N 1
ATOM 527 C CA . ARG A 1 73 ? -7.028 -5.263 6.711 1.00 94.75 73 ARG A CA 1
ATOM 528 C C . ARG A 1 73 ? -7.428 -3.862 6.266 1.00 94.75 73 ARG A C 1
ATOM 530 O O . ARG A 1 73 ? -8.551 -3.445 6.537 1.00 94.75 73 ARG A O 1
ATOM 537 N N . PHE A 1 74 ? -6.539 -3.158 5.573 1.00 94.00 74 PHE A N 1
ATOM 538 C CA . PHE A 1 74 ? -6.818 -1.847 5.005 1.00 94.00 74 PHE A CA 1
ATOM 539 C C . PHE A 1 74 ? -7.980 -1.919 4.005 1.00 94.00 74 PHE A C 1
ATOM 541 O O . PHE A 1 74 ? -8.985 -1.239 4.186 1.00 94.00 74 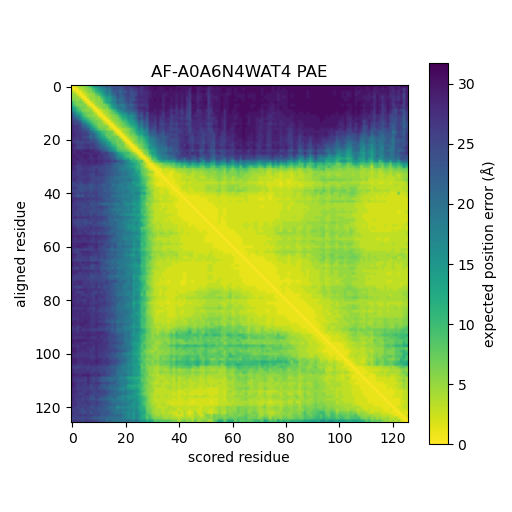PHE A O 1
ATOM 548 N N . LEU A 1 75 ? -7.907 -2.815 3.018 1.00 92.69 75 LEU A N 1
ATOM 549 C CA . LEU A 1 75 ? -8.958 -2.986 2.008 1.00 92.69 75 LEU A CA 1
ATOM 550 C C . LEU A 1 75 ? -10.267 -3.551 2.585 1.00 92.69 75 LEU A C 1
ATOM 552 O O . LEU A 1 75 ? -11.342 -3.242 2.086 1.00 92.69 75 LEU A O 1
ATOM 556 N N . ALA A 1 76 ? -10.223 -4.331 3.662 1.00 93.25 76 ALA A N 1
ATOM 557 C CA . ALA A 1 76 ? -11.435 -4.793 4.341 1.00 93.25 76 ALA A CA 1
ATOM 558 C C . ALA A 1 76 ? -12.107 -3.704 5.201 1.00 93.25 76 ALA A C 1
ATOM 560 O O . ALA A 1 76 ? -13.252 -3.871 5.615 1.00 93.25 76 ALA A O 1
ATOM 561 N N . SER A 1 77 ? -11.407 -2.605 5.499 1.00 94.94 77 SER A N 1
ATOM 562 C CA . SER A 1 77 ? -11.931 -1.531 6.347 1.00 94.94 77 SER A CA 1
ATOM 563 C C . SER A 1 77 ? -12.817 -0.557 5.556 1.00 94.94 77 SER A C 1
ATOM 565 O O . SER A 1 77 ? -12.566 -0.343 4.366 1.00 94.94 77 SER A O 1
ATOM 567 N N . PRO A 1 78 ? -13.811 0.092 6.195 1.00 93.25 78 PRO A N 1
ATOM 568 C CA . PRO A 1 78 ? -14.576 1.181 5.585 1.00 93.25 78 PRO A CA 1
ATOM 569 C C . PRO A 1 78 ? -13.672 2.326 5.105 1.00 93.25 78 PRO A C 1
ATOM 571 O O . PRO A 1 78 ? -12.634 2.592 5.711 1.00 93.25 78 PRO A O 1
ATOM 574 N N . ILE A 1 79 ? -14.087 3.059 4.065 1.00 91.06 79 ILE A N 1
ATOM 575 C CA . ILE A 1 79 ? -13.298 4.158 3.466 1.00 91.06 79 ILE A CA 1
ATOM 576 C C . ILE A 1 79 ? -12.876 5.202 4.516 1.00 91.06 79 ILE A C 1
ATOM 578 O O . ILE A 1 79 ? -11.718 5.614 4.546 1.00 91.06 79 ILE A O 1
ATOM 582 N N . GLN A 1 80 ? -13.775 5.578 5.430 1.00 91.81 80 GLN A N 1
ATOM 583 C CA . GLN A 1 80 ? -13.461 6.517 6.518 1.00 91.81 80 GLN A CA 1
ATOM 584 C C . GLN A 1 80 ? -12.348 5.982 7.434 1.00 91.81 80 GLN A C 1
ATOM 586 O O . GLN A 1 80 ? -11.427 6.709 7.798 1.00 91.81 80 GLN A O 1
ATOM 591 N N . THR A 1 81 ? -12.379 4.688 7.762 1.00 93.25 81 THR A N 1
ATOM 592 C CA . THR A 1 81 ? -11.331 4.036 8.558 1.00 93.25 81 THR A CA 1
ATOM 593 C C . THR A 1 81 ? -10.008 3.987 7.798 1.00 93.25 81 THR A C 1
ATOM 595 O O . THR A 1 81 ? -8.958 4.231 8.383 1.00 93.25 81 THR A O 1
ATOM 598 N N . ARG A 1 82 ? -10.034 3.747 6.484 1.00 93.25 82 ARG A N 1
ATOM 599 C CA . ARG A 1 82 ? -8.830 3.776 5.640 1.00 93.25 82 ARG A CA 1
ATOM 600 C C . ARG A 1 82 ? -8.159 5.147 5.640 1.00 93.25 82 ARG A C 1
ATOM 602 O O . ARG A 1 82 ? -6.941 5.217 5.779 1.00 93.25 82 ARG A O 1
ATOM 609 N N . GLN A 1 83 ? -8.938 6.226 5.542 1.00 91.25 83 GLN A N 1
ATOM 610 C CA . GLN A 1 83 ? -8.420 7.595 5.650 1.00 91.25 83 GLN A CA 1
ATOM 611 C C . GLN A 1 83 ? -7.703 7.812 6.986 1.00 91.25 83 GLN A C 1
ATOM 613 O O . GLN A 1 83 ? -6.575 8.300 7.006 1.00 91.25 83 GLN A O 1
ATOM 618 N N . GLN A 1 84 ? -8.315 7.377 8.092 1.00 92.56 84 GLN A N 1
ATOM 619 C CA . GLN A 1 84 ? -7.695 7.460 9.416 1.00 92.56 84 GLN A CA 1
ATOM 620 C C . GLN A 1 84 ? -6.414 6.625 9.511 1.00 92.56 84 GLN A C 1
ATOM 622 O O . GLN A 1 84 ? -5.419 7.109 10.041 1.00 92.56 84 GLN A O 1
ATOM 627 N N . MET A 1 85 ? -6.402 5.410 8.956 1.00 91.44 85 MET A N 1
ATOM 628 C CA . MET A 1 85 ? -5.213 4.554 8.929 1.00 91.44 85 MET A CA 1
ATOM 629 C C . MET A 1 85 ? -4.057 5.202 8.159 1.00 91.44 85 MET A C 1
ATOM 631 O O . MET A 1 85 ? -2.926 5.164 8.635 1.00 91.44 85 MET A O 1
ATOM 635 N N . VAL A 1 86 ? -4.323 5.816 6.999 1.00 88.88 86 VAL A N 1
ATOM 636 C CA . VAL A 1 86 ? -3.298 6.537 6.222 1.00 88.88 86 VAL A CA 1
ATOM 637 C C . VAL A 1 86 ? -2.797 7.751 6.997 1.00 88.88 86 VAL A C 1
ATOM 639 O O . VAL A 1 86 ? -1.590 7.908 7.160 1.00 88.88 86 VAL A O 1
ATOM 642 N N . GLN A 1 87 ? -3.704 8.569 7.537 1.00 88.81 87 GLN A N 1
ATOM 643 C CA . GLN A 1 87 ? -3.335 9.755 8.311 1.00 88.81 87 GLN A CA 1
ATOM 644 C C . GLN A 1 87 ? -2.476 9.387 9.529 1.00 88.81 87 GLN A C 1
ATOM 646 O O . GLN A 1 87 ? -1.448 10.016 9.796 1.00 88.81 87 GLN A O 1
ATOM 651 N N . GLN A 1 88 ? -2.871 8.337 10.251 1.00 90.06 88 GLN A N 1
ATOM 652 C CA . GLN A 1 88 ? -2.129 7.814 11.390 1.00 90.06 88 GLN A CA 1
ATOM 653 C C . GLN A 1 88 ? -0.767 7.268 10.964 1.00 90.06 88 GLN A C 1
ATOM 655 O O . GLN A 1 88 ? 0.223 7.538 11.642 1.00 90.06 88 GLN A O 1
ATOM 660 N N . ALA A 1 89 ? -0.686 6.536 9.851 1.00 87.06 89 ALA A N 1
ATOM 661 C CA . ALA A 1 89 ? 0.576 6.006 9.351 1.00 87.06 89 ALA A CA 1
ATOM 662 C C . ALA A 1 89 ? 1.561 7.124 8.980 1.00 87.06 89 ALA A C 1
ATOM 664 O O . ALA A 1 89 ? 2.715 7.067 9.396 1.00 87.06 89 ALA A O 1
ATOM 665 N N . LEU A 1 90 ? 1.100 8.171 8.287 1.00 84.75 90 LEU A N 1
ATOM 666 C CA . LEU A 1 90 ? 1.930 9.329 7.934 1.00 84.75 90 LEU A CA 1
ATOM 667 C C . LEU A 1 90 ? 2.394 10.107 9.172 1.00 84.75 90 LEU A C 1
ATOM 669 O O . LEU A 1 90 ? 3.534 10.557 9.230 1.00 84.75 90 LEU A O 1
ATOM 673 N N . THR A 1 91 ? 1.539 10.207 10.192 1.00 86.69 91 THR A N 1
ATOM 674 C CA . THR A 1 91 ? 1.865 10.906 11.445 1.00 86.69 91 THR A CA 1
ATOM 675 C C . THR A 1 91 ? 2.816 10.091 12.330 1.00 86.69 91 THR A C 1
ATOM 677 O O . THR A 1 91 ? 3.701 10.648 12.971 1.00 86.69 91 THR A O 1
ATOM 680 N N . THR A 1 92 ? 2.660 8.763 12.363 1.00 89.00 92 THR A N 1
ATOM 681 C CA . THR A 1 92 ? 3.506 7.850 13.158 1.00 89.00 92 THR A CA 1
ATOM 682 C C . THR A 1 92 ? 4.871 7.626 12.502 1.00 89.00 92 THR A C 1
ATOM 684 O O . THR A 1 92 ? 5.854 7.334 13.182 1.00 89.00 92 THR A O 1
ATOM 687 N N . HIS A 1 93 ? 4.946 7.769 11.178 1.00 84.69 93 HIS A N 1
ATOM 688 C CA . HIS A 1 93 ? 6.158 7.573 10.393 1.00 84.69 93 HIS A CA 1
ATOM 689 C C . HIS A 1 93 ? 6.483 8.830 9.573 1.00 84.69 93 HIS A C 1
ATOM 691 O O . HIS A 1 93 ? 6.377 8.799 8.347 1.00 84.69 93 HIS A O 1
ATOM 697 N N . PRO A 1 94 ? 6.931 9.933 10.204 1.00 82.69 94 PRO A N 1
ATOM 698 C CA . PRO A 1 94 ? 7.248 11.180 9.498 1.00 82.69 94 PRO A CA 1
ATOM 699 C C . PRO A 1 94 ? 8.328 11.001 8.416 1.00 82.69 94 PRO A C 1
ATOM 701 O O . PRO A 1 94 ? 8.329 11.704 7.408 1.00 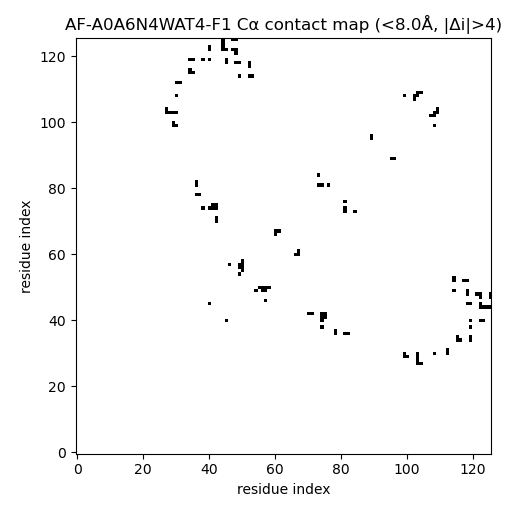82.69 94 PRO A O 1
ATOM 704 N N . GLN A 1 95 ? 9.205 10.001 8.553 1.00 85.38 95 GLN A N 1
ATOM 705 C CA . GLN A 1 95 ? 10.151 9.614 7.503 1.00 85.38 95 GLN A CA 1
ATOM 706 C C . GLN A 1 95 ? 9.476 9.201 6.183 1.00 85.38 95 GLN A C 1
ATOM 708 O O . GLN A 1 95 ? 10.080 9.345 5.119 1.00 85.38 95 GLN A O 1
ATOM 713 N N . TRP A 1 96 ? 8.238 8.696 6.219 1.00 82.56 96 TRP A N 1
ATOM 714 C CA . TRP A 1 96 ? 7.483 8.357 5.012 1.00 82.56 96 TRP A CA 1
ATOM 715 C C . TRP A 1 96 ? 7.060 9.604 4.261 1.00 82.56 96 TRP A C 1
ATOM 717 O O . TRP A 1 96 ? 7.184 9.613 3.044 1.00 82.56 96 TRP A O 1
ATOM 727 N N . GLN A 1 97 ? 6.649 10.655 4.974 1.00 79.75 97 GLN A N 1
ATOM 728 C CA . GLN A 1 97 ? 6.335 11.942 4.364 1.00 79.75 97 GLN A CA 1
ATOM 729 C C . GLN A 1 97 ? 7.559 12.480 3.615 1.00 79.75 97 GLN A C 1
ATOM 731 O O . GLN A 1 97 ? 7.490 12.695 2.413 1.00 79.75 97 GLN A O 1
ATOM 736 N N . ASN A 1 98 ? 8.724 12.506 4.267 1.00 80.31 98 ASN A N 1
ATOM 737 C CA . ASN A 1 98 ? 9.969 12.935 3.623 1.00 80.31 98 ASN A CA 1
ATOM 738 C C . ASN A 1 98 ? 10.333 12.079 2.399 1.00 80.31 98 ASN A C 1
ATOM 740 O O . ASN A 1 98 ? 10.781 12.599 1.383 1.00 80.31 98 ASN A O 1
ATOM 744 N N . THR A 1 99 ? 10.141 10.761 2.480 1.00 80.69 99 THR A N 1
ATOM 745 C CA . THR A 1 99 ? 10.423 9.837 1.367 1.00 80.69 99 THR A CA 1
ATOM 746 C C . THR A 1 99 ? 9.461 10.050 0.200 1.00 80.69 99 THR A C 1
ATOM 748 O O . THR A 1 99 ? 9.846 9.941 -0.964 1.00 80.69 99 THR A O 1
ATOM 751 N N . ILE A 1 100 ? 8.200 10.327 0.514 1.00 78.69 100 ILE A N 1
ATOM 752 C CA . ILE A 1 100 ? 7.164 10.665 -0.448 1.00 78.69 100 ILE A CA 1
ATOM 753 C C . ILE A 1 100 ? 7.517 11.984 -1.143 1.00 78.69 100 ILE A C 1
ATOM 755 O O . ILE A 1 100 ? 7.530 12.024 -2.370 1.00 78.69 100 ILE A O 1
ATOM 759 N N . ASP A 1 101 ? 7.869 13.016 -0.382 1.00 79.00 101 ASP A N 1
ATOM 760 C CA . ASP A 1 101 ? 8.191 14.345 -0.905 1.00 79.00 101 ASP A CA 1
ATOM 761 C C . ASP A 1 101 ? 9.457 14.311 -1.773 1.00 79.00 101 ASP A C 1
ATOM 763 O O . ASP A 1 101 ? 9.490 14.899 -2.853 1.00 79.00 101 ASP A O 1
ATOM 767 N N . GLN A 1 102 ? 10.473 13.545 -1.358 1.00 80.81 102 GLN A N 1
ATOM 768 C CA . GLN A 1 102 ? 11.695 13.332 -2.141 1.00 80.81 102 GLN A CA 1
ATOM 769 C C . GLN A 1 102 ? 11.423 12.624 -3.470 1.00 80.81 102 GLN A C 1
ATOM 771 O O . GLN A 1 102 ? 12.031 12.969 -4.480 1.00 80.81 102 GLN A O 1
ATOM 776 N N . LYS A 1 103 ? 10.522 11.634 -3.480 1.00 79.38 103 LYS A N 1
ATOM 777 C CA . LYS A 1 103 ? 10.236 10.835 -4.680 1.00 79.38 103 LYS A CA 1
ATOM 778 C C . LYS A 1 103 ? 9.135 11.416 -5.557 1.00 79.38 103 LYS A C 1
ATOM 780 O O . LYS A 1 103 ? 9.045 11.036 -6.715 1.00 79.38 103 LYS A O 1
ATOM 785 N N . ALA A 1 104 ? 8.321 12.348 -5.063 1.00 77.00 104 ALA A N 1
ATOM 786 C CA . ALA A 1 104 ? 7.217 12.930 -5.829 1.00 77.00 104 ALA A CA 1
ATOM 787 C C . ALA A 1 104 ? 7.679 13.565 -7.156 1.00 77.00 104 AL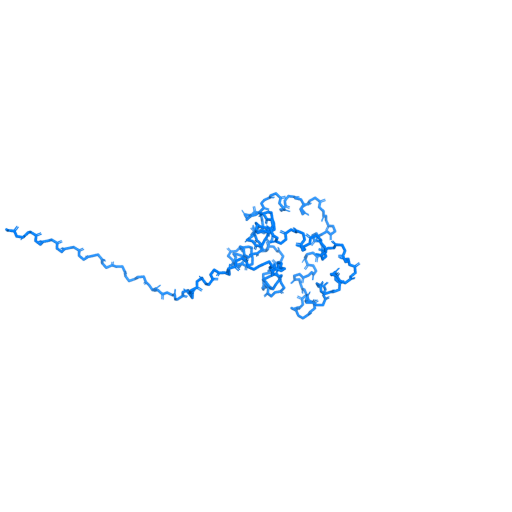A A C 1
ATOM 789 O O . ALA A 1 104 ? 6.952 13.519 -8.145 1.00 77.00 104 ALA A O 1
ATOM 790 N N . GLY A 1 105 ? 8.899 14.114 -7.195 1.00 73.56 105 GLY A N 1
ATOM 791 C CA . GLY A 1 105 ? 9.495 14.700 -8.398 1.00 73.56 105 GLY A CA 1
ATOM 792 C C . GLY A 1 105 ? 10.304 13.737 -9.274 1.00 73.56 105 GLY A C 1
ATOM 793 O O . GLY A 1 105 ? 10.827 14.172 -10.298 1.00 73.56 105 GLY A O 1
ATOM 794 N N . THR A 1 106 ? 10.449 12.464 -8.893 1.00 83.50 106 THR A N 1
ATOM 795 C CA . THR A 1 106 ? 11.325 11.515 -9.598 1.00 83.50 106 THR A CA 1
ATOM 796 C C . THR A 1 106 ? 10.539 10.587 -10.532 1.00 83.50 106 THR A C 1
ATOM 798 O O . THR A 1 106 ? 9.337 10.375 -10.328 1.00 83.50 106 THR A O 1
ATOM 801 N N . PRO A 1 107 ? 11.190 9.999 -11.557 1.00 83.56 107 PRO A N 1
ATOM 802 C CA . PRO A 1 107 ? 10.558 9.005 -12.423 1.00 83.56 107 PRO A CA 1
ATOM 803 C C . PRO A 1 107 ? 9.969 7.825 -11.640 1.00 83.56 107 PRO A C 1
ATOM 805 O O . PRO A 1 107 ? 8.883 7.349 -11.964 1.00 83.56 107 PRO A O 1
ATOM 808 N N . GLU A 1 108 ? 10.636 7.394 -10.567 1.00 82.38 108 GLU A N 1
ATOM 809 C CA . GLU A 1 108 ? 10.167 6.300 -9.714 1.00 82.38 108 GLU A CA 1
ATOM 810 C C . GLU A 1 108 ? 8.864 6.664 -8.988 1.00 82.38 108 GLU A C 1
ATOM 812 O O . GLU A 1 108 ? 7.953 5.840 -8.895 1.00 82.38 108 GLU A O 1
ATOM 817 N N . GLY A 1 109 ? 8.731 7.900 -8.491 1.00 81.44 109 GLY A N 1
ATOM 818 C CA . GLY A 1 109 ? 7.490 8.357 -7.860 1.00 81.44 109 GLY A CA 1
ATOM 819 C C . GLY A 1 109 ? 6.332 8.497 -8.846 1.00 81.44 109 GLY A C 1
ATOM 820 O O . GLY A 1 109 ? 5.200 8.134 -8.517 1.00 81.44 109 GLY A O 1
ATOM 821 N N . GLN A 1 110 ? 6.614 8.951 -10.070 1.00 83.94 110 GLN A N 1
ATOM 822 C CA . GLN A 1 110 ? 5.623 9.013 -11.149 1.00 83.94 110 GLN A CA 1
ATOM 823 C C . GLN A 1 110 ? 5.152 7.611 -11.551 1.00 83.94 110 GLN A C 1
ATOM 825 O O . GLN A 1 110 ? 3.950 7.374 -11.687 1.00 83.94 110 GLN A O 1
ATOM 830 N N . GLN A 1 111 ? 6.079 6.656 -11.670 1.00 85.00 111 GLN A N 1
ATOM 831 C CA . GLN A 1 111 ? 5.750 5.261 -11.953 1.00 85.00 111 GLN A CA 1
ATOM 832 C C . GLN A 1 111 ? 4.906 4.645 -10.830 1.00 85.00 111 GLN A C 1
ATOM 834 O O . GLN A 1 111 ? 3.912 3.978 -11.112 1.00 85.00 111 GLN A O 1
ATOM 839 N N . ALA A 1 112 ? 5.236 4.907 -9.562 1.00 83.56 112 ALA A N 1
ATOM 840 C CA . ALA A 1 112 ? 4.456 4.417 -8.427 1.0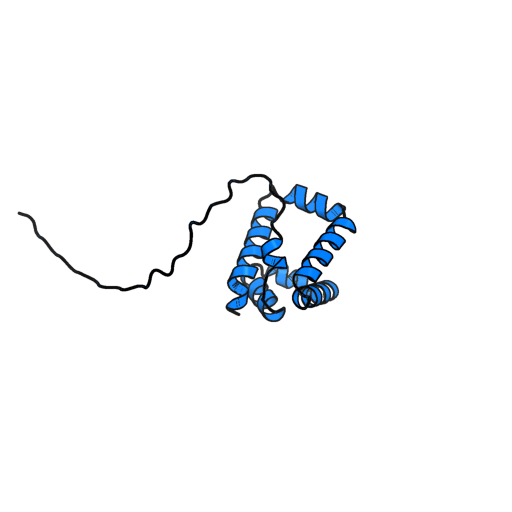0 83.56 112 ALA A CA 1
ATOM 841 C C . ALA A 1 112 ? 3.008 4.942 -8.438 1.00 83.56 112 ALA A C 1
ATOM 843 O O . ALA A 1 112 ? 2.073 4.176 -8.197 1.00 83.56 112 ALA A O 1
ATOM 844 N N . GLN A 1 113 ? 2.802 6.221 -8.770 1.00 84.75 113 GLN A N 1
ATOM 845 C CA . GLN A 1 113 ? 1.458 6.790 -8.939 1.00 84.75 113 GLN A CA 1
ATOM 846 C C . GLN A 1 113 ? 0.718 6.154 -10.117 1.00 84.75 113 GLN A C 1
ATOM 848 O O . GLN A 1 113 ? -0.457 5.810 -9.987 1.00 84.75 113 GLN A O 1
ATOM 853 N N . ALA A 1 114 ? 1.402 5.938 -11.243 1.00 85.00 114 ALA A N 1
ATOM 854 C CA . ALA A 1 114 ? 0.816 5.275 -12.402 1.00 85.00 114 ALA A CA 1
ATOM 855 C C . ALA A 1 114 ? 0.366 3.843 -12.073 1.00 85.00 114 ALA A C 1
ATOM 857 O O . ALA A 1 114 ? -0.750 3.468 -12.424 1.00 85.00 114 ALA A O 1
ATOM 858 N N . VAL A 1 115 ? 1.179 3.072 -11.342 1.00 87.25 115 VAL A N 1
ATOM 859 C CA . VAL A 1 115 ? 0.819 1.725 -10.868 1.00 87.25 115 VAL A CA 1
ATOM 860 C C . VAL A 1 115 ? -0.391 1.785 -9.943 1.00 87.25 115 VAL A C 1
ATOM 862 O O . VAL A 1 115 ? -1.336 1.023 -10.128 1.00 87.25 115 VAL A O 1
ATOM 865 N N . LEU A 1 116 ? -0.406 2.710 -8.981 1.00 86.94 116 LEU A N 1
ATOM 866 C CA . LEU A 1 116 ? -1.534 2.893 -8.066 1.00 86.94 116 LEU A CA 1
ATOM 867 C C . LEU A 1 116 ? -2.843 3.170 -8.812 1.00 86.94 116 LEU A C 1
ATOM 869 O O . LEU A 1 116 ? -3.859 2.523 -8.553 1.00 86.94 116 LEU A O 1
ATOM 873 N N . LEU A 1 117 ? -2.806 4.100 -9.766 1.00 87.00 117 LEU A N 1
ATOM 874 C CA . LEU A 1 117 ? -3.949 4.450 -10.604 1.00 87.00 117 LEU A CA 1
ATOM 875 C C . LEU A 1 117 ? -4.373 3.281 -11.498 1.00 87.00 117 LEU A C 1
ATOM 877 O O . LEU A 1 117 ? -5.565 2.995 -11.612 1.00 87.00 117 LEU A O 1
ATOM 881 N N . ALA A 1 118 ? -3.415 2.582 -12.109 1.00 87.19 118 ALA A N 1
ATOM 882 C CA . ALA A 1 118 ? -3.682 1.441 -12.974 1.00 87.19 118 ALA A CA 1
ATOM 883 C C . ALA A 1 118 ? -4.326 0.289 -12.196 1.00 87.19 118 ALA A C 1
ATOM 885 O O . ALA A 1 118 ? -5.338 -0.254 -12.639 1.00 87.19 118 ALA A O 1
ATOM 886 N N . VAL A 1 119 ? -3.807 -0.042 -11.011 1.00 88.19 119 VAL A N 1
ATOM 887 C CA . VAL A 1 119 ? -4.385 -1.057 -10.123 1.00 88.19 119 VAL A CA 1
ATOM 888 C C . VAL A 1 119 ? -5.788 -0.644 -9.695 1.00 88.19 119 VAL A C 1
ATOM 890 O O . VAL A 1 119 ? -6.717 -1.418 -9.894 1.00 88.19 119 VAL A O 1
ATOM 893 N N . ALA A 1 120 ? -5.981 0.581 -9.197 1.00 88.12 120 ALA A N 1
ATOM 894 C CA . ALA A 1 120 ? -7.294 1.056 -8.756 1.00 88.12 120 ALA A CA 1
ATOM 895 C C . ALA A 1 120 ? -8.339 1.074 -9.885 1.00 88.12 120 ALA A C 1
ATOM 897 O O . ALA A 1 120 ? -9.511 0.792 -9.644 1.00 88.12 120 ALA A O 1
ATOM 898 N N . LYS A 1 121 ? -7.923 1.375 -11.122 1.00 86.81 121 LYS A N 1
ATOM 899 C CA . LYS A 1 121 ? -8.801 1.393 -12.298 1.00 86.81 121 LYS A CA 1
ATOM 900 C C . LYS A 1 121 ? -9.129 -0.006 -12.818 1.00 86.81 121 LYS A C 1
ATOM 902 O O . LYS A 1 121 ? -10.236 -0.227 -13.299 1.00 86.81 121 LYS A O 1
ATOM 907 N N . THR A 1 122 ? -8.170 -0.929 -12.778 1.00 89.44 122 THR A N 1
ATOM 908 C CA . THR A 1 122 ? -8.300 -2.245 -13.426 1.00 89.44 122 THR A CA 1
ATOM 909 C C . THR A 1 122 ? -8.700 -3.361 -12.473 1.00 89.44 122 THR A C 1
ATOM 911 O O . THR A 1 122 ? -9.186 -4.383 -12.942 1.00 89.44 122 THR A O 1
ATOM 914 N N . CYS A 1 123 ? -8.581 -3.179 -11.155 1.00 88.31 123 CYS A N 1
ATOM 915 C CA . CYS A 1 123 ? -8.873 -4.228 -10.178 1.00 88.31 123 CYS A CA 1
ATOM 916 C C . CYS A 1 123 ? -10.306 -4.777 -10.265 1.00 88.31 123 CYS A C 1
ATOM 918 O O . CYS A 1 123 ? -10.503 -5.958 -10.023 1.00 88.31 123 CYS A O 1
ATOM 920 N N . GLY A 1 124 ? -11.294 -3.986 -10.694 1.00 86.56 124 GLY A N 1
ATOM 921 C CA . GLY A 1 124 ? -12.664 -4.478 -10.905 1.00 86.56 124 GLY A CA 1
ATOM 922 C C . GLY A 1 124 ? -12.847 -5.405 -12.117 1.00 86.56 124 GLY A C 1
ATOM 923 O O . GLY A 1 124 ? -13.929 -5.951 -12.293 1.00 86.56 124 GLY A O 1
ATOM 924 N N . SER A 1 125 ? -11.827 -5.549 -12.971 1.00 85.25 125 SER A N 1
ATOM 925 C CA . SER A 1 125 ? -11.821 -6.473 -14.120 1.00 85.25 125 SER A CA 1
ATOM 926 C C . SER A 1 125 ? -11.207 -7.840 -13.796 1.00 85.25 125 SER A C 1
ATOM 928 O O . SER A 1 125 ? -11.177 -8.706 -14.668 1.00 85.25 125 SER A O 1
ATOM 930 N N . TYR A 1 126 ? -10.707 -8.008 -12.570 1.00 76.06 126 TYR A N 1
ATOM 931 C CA . TYR A 1 126 ? -10.196 -9.262 -12.019 1.00 76.06 126 TYR A CA 1
ATOM 932 C C . TYR A 1 126 ? -11.162 -9.785 -10.951 1.00 76.06 126 TYR A C 1
ATOM 934 O O . TYR A 1 126 ? -11.093 -10.994 -10.652 1.00 76.06 126 TYR A O 1
#